Protein AF-A0A556VWB3-F1 (afdb_monomer)

Mean predicted aligned error: 16.36 Å

Organism: Bagarius yarrelli (NCBI:txid175774)

Foldseek 3Di:
DDPDPPDPDPPPPPPLDPPCVDVVPDDDPDDPPPQPPPRPVSPDVVVVPDDPDDDDDDPVVVVPDDPVVCPPVDDDDPPPDDDD

Radius of gyration: 24.27 Å; Cα contacts (8 Å, |Δi|>4): 4; chains: 1; bounding box: 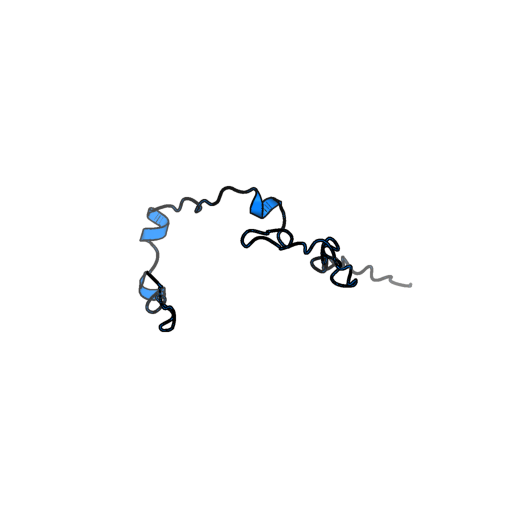56×51×55 Å

Secondary structure (DSSP, 8-state):
-------------------TTS------SS------TT--TTS-HHHHHS---PPP--HHHHHTS-GGGGTT-----TT-----

InterPro domains:
  IPR000961 AGC-kinase, C-terminal [PS51285] (1-84)
  IPR017892 Protein kinase, C-terminal [PF00433] (37-75)

Solvent-accessible surface area (backbone atoms only — not comparable to full-atom values): 6383 Å² total; per-residue (Å²): 138,85,80,80,79,80,75,83,70,84,72,73,76,72,66,83,67,80,70,74,88,68,70,91,81,67,97,67,99,76,76,82,83,72,73,52,101,80,64,56,86,92,50,64,63,74,68,73,69,49,78,96,69,80,81,88,73,61,66,73,62,61,70,71,52,72,69,72,80,55,66,84,66,85,79,76,70,88,84,68,76,80,86,126

Sequence (84 aa):
MVGQLDSPGLREVRAVGFSPQCDVTQTDMSGGCEKTRRDTSNFDKEFTKMAVELTPTDKLFIMNLDQNEFQGFSYTNPEFVIQV

Structure (mmCIF, N/CA/C/O backbone):
data_AF-A0A556VWB3-F1
#
_entry.id  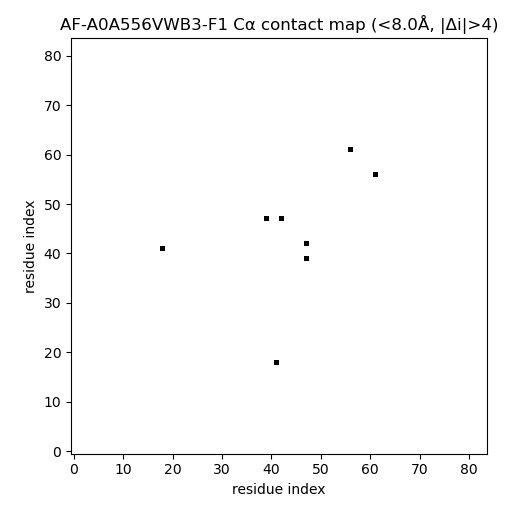 AF-A0A556VWB3-F1
#
loop_
_atom_site.group_PDB
_atom_site.id
_atom_site.type_symbol
_atom_site.label_atom_id
_atom_site.label_alt_id
_atom_site.label_comp_id
_atom_site.label_asym_id
_atom_site.label_entity_id
_atom_site.label_seq_id
_atom_site.pdbx_PDB_ins_code
_atom_site.Cartn_x
_atom_site.Cartn_y
_atom_site.Cartn_z
_atom_site.occupancy
_atom_site.B_iso_or_equiv
_atom_site.auth_seq_id
_atom_site.auth_comp_id
_atom_site.auth_asym_id
_atom_site.auth_atom_id
_atom_site.pdbx_PDB_model_num
ATOM 1 N N . MET A 1 1 ? 42.545 40.920 10.667 1.00 44.47 1 MET A N 1
ATOM 2 C CA . MET A 1 1 ? 41.643 39.931 11.289 1.00 44.47 1 MET A CA 1
ATOM 3 C C . MET A 1 1 ? 40.702 39.456 10.193 1.00 44.47 1 MET A C 1
ATOM 5 O O . MET A 1 1 ? 39.685 40.087 9.952 1.00 44.47 1 MET A O 1
ATOM 9 N N . VAL A 1 2 ? 41.120 38.458 9.412 1.00 42.34 2 VAL A N 1
ATOM 10 C CA . VAL A 1 2 ? 40.254 37.876 8.379 1.00 42.34 2 VAL A CA 1
ATOM 11 C C . VAL A 1 2 ? 39.538 36.723 9.065 1.00 42.34 2 VAL A C 1
ATOM 13 O O . VAL A 1 2 ? 40.149 35.699 9.355 1.00 42.34 2 VAL A O 1
ATOM 16 N N . GLY A 1 3 ? 38.289 36.956 9.457 1.00 43.16 3 GLY A N 1
ATOM 17 C CA . GLY A 1 3 ? 37.424 35.911 9.984 1.00 43.16 3 GLY A CA 1
ATOM 18 C C . GLY A 1 3 ? 36.957 35.050 8.822 1.00 43.16 3 GLY A C 1
ATOM 19 O O . GLY A 1 3 ? 36.034 35.432 8.109 1.00 43.16 3 GLY A O 1
ATOM 20 N N . GLN A 1 4 ? 37.628 33.921 8.612 1.00 47.44 4 GLN A N 1
ATOM 21 C CA . GLN A 1 4 ? 37.153 32.865 7.729 1.00 47.44 4 GLN A CA 1
ATOM 22 C C . GLN A 1 4 ? 35.884 32.283 8.372 1.00 47.44 4 GLN A C 1
ATOM 24 O O . GLN A 1 4 ? 35.956 31.581 9.379 1.00 47.44 4 GLN A O 1
ATOM 29 N N . LEU A 1 5 ? 34.715 32.639 7.841 1.00 45.81 5 LEU A N 1
ATOM 30 C CA . LEU A 1 5 ? 33.455 31.972 8.162 1.00 45.81 5 LEU A CA 1
ATOM 31 C C . LEU A 1 5 ? 33.492 30.585 7.516 1.00 45.81 5 LEU A C 1
ATOM 33 O O . LEU A 1 5 ? 33.114 30.419 6.357 1.00 45.81 5 LEU A O 1
ATOM 37 N N . ASP A 1 6 ? 33.994 29.603 8.261 1.00 44.09 6 ASP A N 1
ATOM 38 C CA . ASP A 1 6 ? 33.860 28.193 7.910 1.00 44.09 6 ASP A CA 1
ATOM 39 C C . ASP A 1 6 ? 32.370 27.832 7.997 1.00 44.09 6 ASP A C 1
ATOM 41 O O . ASP A 1 6 ? 31.790 27.693 9.075 1.00 44.09 6 ASP A O 1
ATOM 45 N N . SER A 1 7 ? 31.708 27.829 6.839 1.00 57.75 7 SER A N 1
ATOM 46 C CA . SER A 1 7 ? 30.290 27.499 6.731 1.00 57.75 7 SER A CA 1
ATOM 47 C C . SER A 1 7 ? 30.133 25.982 6.856 1.00 57.75 7 SER A C 1
ATOM 49 O O . SER A 1 7 ? 30.740 25.248 6.072 1.00 57.75 7 SER A O 1
ATOM 51 N N . PRO A 1 8 ? 29.325 25.484 7.807 1.00 50.44 8 PRO A N 1
ATOM 52 C CA . PRO A 1 8 ? 29.201 24.060 8.038 1.00 50.44 8 PRO A CA 1
ATOM 53 C C . PRO A 1 8 ? 28.408 23.418 6.902 1.00 50.44 8 PRO A C 1
ATOM 55 O O . PRO A 1 8 ? 27.249 23.749 6.666 1.00 50.44 8 PRO A O 1
ATOM 58 N N . GLY A 1 9 ? 29.046 22.454 6.243 1.00 55.41 9 GLY A N 1
ATOM 59 C CA . GLY A 1 9 ? 28.381 21.324 5.611 1.00 55.41 9 GLY A CA 1
ATOM 60 C C . GLY A 1 9 ? 27.317 21.684 4.583 1.00 55.41 9 GLY A C 1
ATOM 61 O O . GLY A 1 9 ? 26.123 21.513 4.838 1.00 55.41 9 GLY A O 1
ATOM 62 N N . LEU A 1 10 ? 27.754 21.995 3.358 1.00 47.19 10 LEU A N 1
ATOM 63 C CA . LEU A 1 10 ? 26.993 21.531 2.202 1.00 47.19 10 LEU A CA 1
ATOM 64 C C . LEU A 1 10 ? 26.949 20.002 2.316 1.00 47.19 10 LEU A C 1
ATOM 66 O O . LEU A 1 10 ? 27.889 19.303 1.939 1.00 47.19 10 LEU A O 1
ATOM 70 N N . ARG A 1 11 ? 25.871 19.473 2.902 1.00 49.75 11 ARG A N 1
ATOM 71 C CA . ARG A 1 11 ? 25.470 18.098 2.638 1.00 49.75 11 ARG A CA 1
ATOM 72 C C . ARG A 1 11 ? 25.259 18.062 1.141 1.00 49.75 11 ARG A C 1
ATOM 74 O O . ARG A 1 11 ? 24.312 18.657 0.637 1.00 49.75 11 ARG A O 1
ATOM 81 N N . GLU A 1 12 ? 26.220 17.458 0.459 1.00 43.19 12 GLU A N 1
ATOM 82 C CA . GLU A 1 12 ? 26.127 17.097 -0.936 1.00 43.19 12 GLU A CA 1
ATOM 83 C C . GLU A 1 12 ? 24.756 16.453 -1.116 1.00 43.19 12 GLU A C 1
ATOM 85 O O . GLU A 1 12 ? 24.482 15.358 -0.616 1.00 43.19 12 GLU A O 1
ATOM 90 N N . VAL A 1 13 ? 23.851 17.193 -1.752 1.00 42.50 13 VAL A N 1
ATOM 91 C CA . VAL A 1 13 ? 22.690 16.599 -2.383 1.00 42.50 13 VAL A CA 1
ATOM 92 C C . VAL A 1 13 ? 23.291 15.666 -3.415 1.00 42.50 13 VAL A C 1
ATOM 94 O O . VAL A 1 13 ? 23.648 16.083 -4.513 1.00 42.50 13 VAL A O 1
ATOM 97 N N . ARG A 1 14 ? 23.507 14.406 -3.026 1.00 45.47 14 ARG A N 1
ATOM 98 C CA . ARG A 1 14 ? 23.740 13.346 -3.989 1.00 45.47 14 ARG A CA 1
ATOM 99 C C . ARG A 1 14 ? 22.514 13.393 -4.879 1.00 45.47 14 ARG A C 1
ATOM 101 O O . ARG A 1 14 ? 21.442 12.935 -4.485 1.00 45.47 14 ARG A O 1
ATOM 108 N N . ALA A 1 15 ? 22.661 14.024 -6.043 1.00 44.59 15 ALA A N 1
ATOM 109 C CA . ALA A 1 15 ? 21.786 13.769 -7.162 1.00 44.59 15 ALA A CA 1
ATOM 110 C C . ALA A 1 15 ? 21.672 12.250 -7.202 1.00 44.59 15 ALA A C 1
ATOM 112 O O . ALA A 1 15 ? 22.702 11.571 -7.176 1.00 44.59 15 ALA A O 1
ATOM 113 N N . VAL A 1 16 ? 20.447 11.731 -7.116 1.00 49.44 16 VAL A N 1
ATOM 114 C CA . VAL A 1 16 ? 20.191 10.304 -7.282 1.00 49.44 16 VAL A CA 1
ATOM 115 C C . VAL A 1 16 ? 20.823 9.968 -8.621 1.00 49.44 16 VAL A C 1
ATOM 117 O O . VAL A 1 16 ? 20.337 10.397 -9.667 1.00 49.44 16 VAL A O 1
ATOM 120 N N . GLY A 1 17 ? 22.018 9.383 -8.554 1.00 44.50 17 GLY A N 1
ATOM 121 C CA . GLY A 1 17 ? 22.872 9.218 -9.706 1.00 44.50 17 GLY A CA 1
ATOM 122 C C . GLY A 1 17 ? 22.086 8.388 -10.690 1.00 44.50 17 GLY A C 1
ATOM 123 O O . GLY A 1 17 ? 21.636 7.293 -10.350 1.00 44.50 17 GLY A O 1
ATOM 124 N N . PHE A 1 18 ? 21.901 8.923 -11.892 1.00 48.12 18 PHE A N 1
ATOM 125 C CA . PHE A 1 18 ? 21.629 8.099 -13.053 1.00 48.12 18 PHE A CA 1
ATOM 126 C C . PHE A 1 18 ? 22.653 6.962 -13.011 1.00 48.12 18 PHE A C 1
ATOM 128 O O . PHE A 1 18 ? 23.848 7.195 -13.193 1.00 48.12 18 PHE A O 1
ATOM 135 N N . SER A 1 19 ? 22.212 5.747 -12.681 1.00 44.50 19 SER A N 1
ATOM 136 C CA . SER A 1 19 ? 23.061 4.578 -12.853 1.00 44.50 19 SER A CA 1
ATOM 137 C C . SER A 1 19 ? 23.348 4.487 -14.351 1.00 44.50 19 SER A C 1
ATOM 139 O O . SER A 1 19 ? 22.401 4.345 -15.126 1.00 44.50 19 SER A O 1
ATOM 141 N N . PRO A 1 20 ? 24.613 4.553 -14.796 1.00 47.53 20 PRO A N 1
ATOM 142 C CA . PRO A 1 20 ? 24.948 4.571 -16.219 1.00 47.53 20 PRO A CA 1
ATOM 143 C C . PRO A 1 20 ? 24.799 3.183 -16.866 1.00 47.53 20 PRO A C 1
ATOM 145 O O . PRO A 1 20 ? 25.317 2.929 -17.943 1.00 47.53 20 PRO A O 1
ATOM 148 N N . GLN A 1 21 ? 24.107 2.239 -16.223 1.00 49.19 21 GLN A N 1
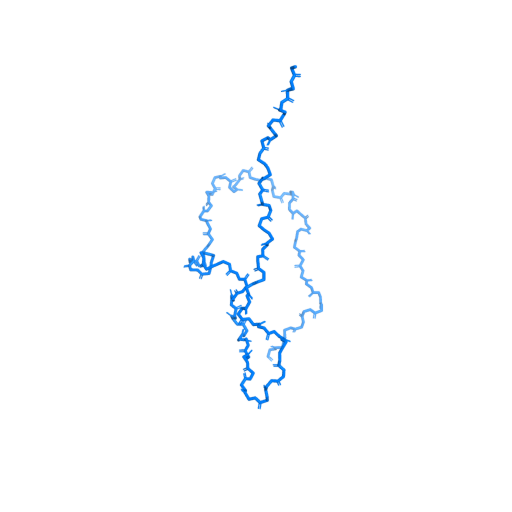ATOM 149 C CA . GLN A 1 21 ? 24.006 0.859 -16.706 1.00 49.19 21 GLN A CA 1
ATOM 150 C C . GLN A 1 21 ? 22.922 0.644 -17.763 1.00 49.19 21 GLN A C 1
ATOM 152 O O . GLN A 1 21 ? 22.707 -0.482 -18.203 1.00 49.19 21 GLN A O 1
ATOM 157 N N . CYS A 1 22 ? 22.292 1.714 -18.242 1.00 48.84 22 CYS A N 1
ATOM 158 C CA . CYS A 1 22 ? 21.622 1.703 -19.534 1.00 48.84 22 CYS A CA 1
ATOM 159 C C . CYS A 1 22 ? 21.959 3.011 -20.246 1.00 48.84 22 CYS A C 1
ATOM 161 O O . CYS A 1 22 ? 21.193 3.969 -20.186 1.00 48.84 22 CYS A O 1
ATOM 163 N N . ASP A 1 23 ? 23.128 3.060 -20.871 1.00 46.00 23 ASP A N 1
ATOM 164 C CA . ASP A 1 23 ? 23.501 4.127 -21.792 1.00 46.00 23 ASP A CA 1
ATOM 165 C C . ASP A 1 23 ? 22.540 4.061 -22.998 1.00 46.00 23 ASP A C 1
ATOM 167 O O . ASP A 1 23 ? 22.689 3.230 -23.891 1.00 46.00 23 ASP A O 1
ATOM 171 N N . VAL A 1 24 ? 21.476 4.874 -23.004 1.00 54.34 24 VAL A N 1
ATOM 172 C CA . VAL A 1 24 ? 20.485 4.935 -24.108 1.00 54.34 24 VAL A CA 1
ATOM 173 C C . VAL A 1 24 ? 21.025 5.781 -25.276 1.00 54.34 24 VAL A C 1
ATOM 175 O O . VAL A 1 24 ? 20.275 6.362 -26.055 1.00 54.34 24 VAL A O 1
ATOM 178 N N . THR A 1 25 ? 22.347 5.873 -25.413 1.00 47.31 25 THR A N 1
ATOM 179 C CA . THR A 1 25 ? 23.020 6.659 -26.449 1.00 47.31 25 THR A CA 1
ATOM 180 C C . THR A 1 25 ? 23.994 5.837 -27.280 1.00 47.31 25 THR A C 1
ATOM 182 O O . THR A 1 25 ? 25.074 6.307 -27.602 1.00 47.31 25 THR A O 1
ATOM 185 N N . GLN A 1 26 ? 23.598 4.644 -27.733 1.00 43.69 26 GLN A N 1
ATOM 186 C CA . GLN A 1 26 ? 24.052 4.182 -29.045 1.00 43.69 26 GLN A CA 1
ATOM 187 C C . GLN A 1 26 ? 23.135 3.104 -29.620 1.00 43.69 26 GLN A C 1
ATOM 189 O O . GLN A 1 26 ? 22.914 2.052 -29.031 1.00 43.69 26 GLN A O 1
ATOM 194 N N . THR A 1 27 ? 22.603 3.385 -30.805 1.00 47.59 27 THR A N 1
ATOM 195 C CA . THR A 1 27 ? 22.007 2.411 -31.714 1.00 47.59 27 THR A CA 1
ATOM 196 C C . THR A 1 27 ? 23.066 1.392 -32.129 1.00 47.59 27 THR A C 1
ATOM 198 O O . THR A 1 27 ? 23.778 1.623 -33.104 1.00 47.59 27 THR A O 1
ATOM 201 N N . ASP A 1 28 ? 23.163 0.278 -31.406 1.00 42.66 28 ASP A N 1
ATOM 202 C CA . ASP A 1 28 ? 23.676 -0.972 -31.962 1.00 42.66 28 ASP A CA 1
ATOM 203 C C . ASP A 1 28 ? 22.521 -1.969 -32.109 1.00 42.66 28 ASP A C 1
ATOM 205 O O . ASP A 1 28 ? 21.763 -2.249 -31.177 1.00 42.66 28 ASP A O 1
ATOM 209 N N . MET A 1 29 ? 22.334 -2.441 -33.338 1.00 53.47 29 MET A N 1
ATOM 210 C CA . MET A 1 29 ? 21.209 -3.260 -33.786 1.00 53.47 29 MET A CA 1
ATOM 211 C C . MET A 1 29 ? 21.393 -4.751 -33.455 1.00 53.47 29 MET A C 1
ATOM 213 O O . MET A 1 29 ? 21.195 -5.603 -34.318 1.00 53.47 29 MET A O 1
ATOM 217 N N . SER A 1 30 ? 21.723 -5.100 -32.209 1.00 50.75 30 SER A N 1
ATOM 218 C CA . SER A 1 30 ? 21.575 -6.481 -31.725 1.00 50.75 30 SER A CA 1
ATOM 219 C C . SER A 1 30 ? 21.605 -6.575 -30.200 1.00 50.75 30 SER A C 1
ATOM 221 O O . SER A 1 30 ? 22.662 -6.496 -29.587 1.00 50.75 30 SER A O 1
ATOM 223 N N . GLY A 1 31 ? 20.438 -6.805 -29.591 1.00 45.16 31 GLY A N 1
ATOM 224 C CA . GLY A 1 31 ? 20.306 -7.102 -28.161 1.00 45.16 31 GLY A CA 1
ATOM 225 C C . GLY A 1 31 ? 19.665 -5.970 -27.369 1.00 45.16 31 GL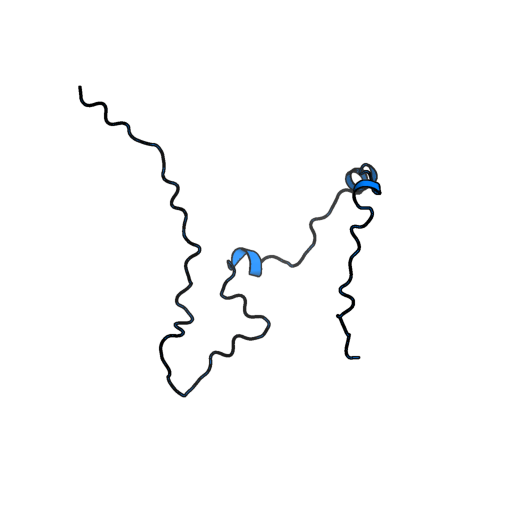Y A 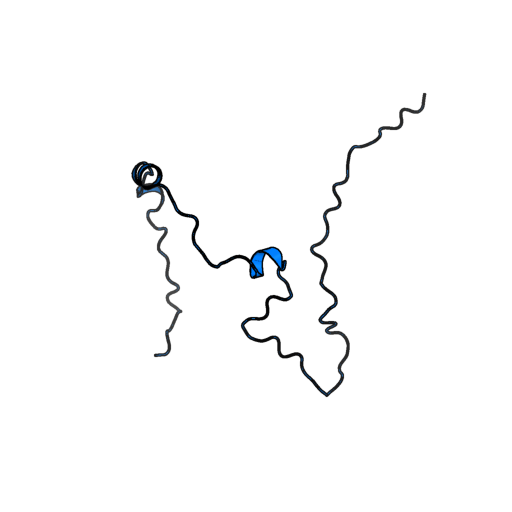C 1
ATOM 226 O O .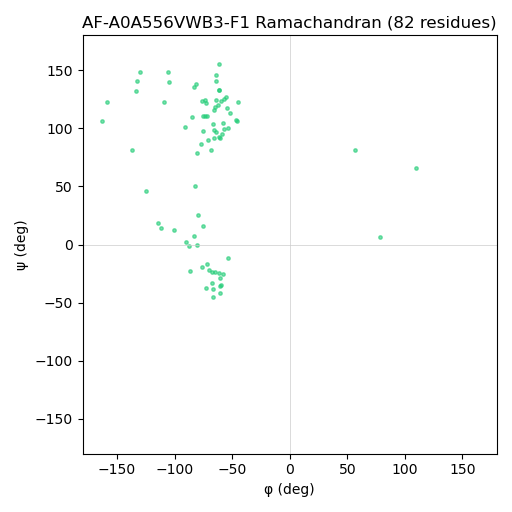 GLY A 1 31 ? 20.300 -5.371 -26.506 1.00 45.16 31 GLY A O 1
ATOM 227 N N . GLY A 1 32 ? 18.389 -5.686 -27.646 1.00 48.06 32 GLY A N 1
ATOM 228 C CA . GLY A 1 32 ? 17.594 -4.831 -26.775 1.00 48.06 32 GLY A CA 1
ATOM 229 C C . GLY A 1 32 ? 17.641 -5.388 -25.355 1.00 48.06 32 GLY A C 1
ATOM 230 O O . GLY A 1 32 ? 17.213 -6.516 -25.113 1.00 48.06 32 GLY A O 1
ATOM 231 N N . CYS A 1 33 ? 18.182 -4.614 -24.416 1.00 49.50 33 CYS A N 1
ATOM 232 C CA . CYS A 1 33 ? 17.984 -4.875 -23.000 1.00 49.50 33 CYS A CA 1
ATOM 233 C C . CY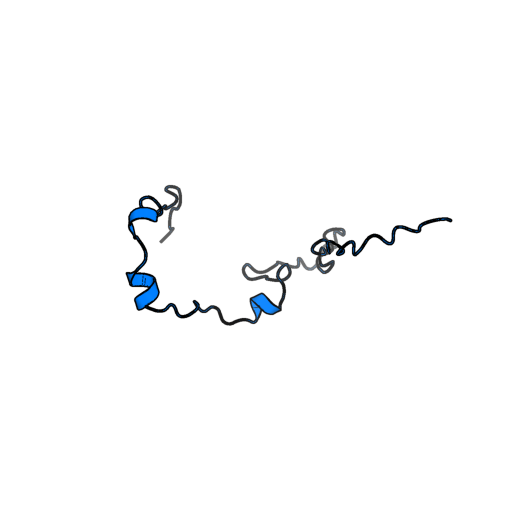S A 1 33 ? 16.507 -4.592 -22.712 1.00 49.50 33 CYS A C 1
ATOM 235 O O . CYS A 1 33 ? 16.128 -3.488 -22.315 1.00 49.50 33 CYS A O 1
ATOM 237 N N . GLU A 1 34 ? 15.652 -5.567 -23.018 1.00 56.94 34 GLU A N 1
ATOM 238 C CA . GLU A 1 34 ? 14.252 -5.544 -22.635 1.00 56.94 34 GLU A CA 1
ATOM 239 C C . GLU A 1 34 ? 14.215 -5.637 -21.117 1.00 56.94 34 GLU A C 1
ATOM 241 O O . GLU A 1 34 ? 14.242 -6.714 -20.515 1.00 56.94 34 GLU A O 1
ATOM 246 N N . LYS A 1 35 ? 14.206 -4.463 -20.483 1.00 72.19 35 LYS A N 1
ATOM 247 C CA . LYS A 1 35 ? 13.924 -4.340 -19.063 1.00 72.19 35 LYS A CA 1
ATOM 248 C C . LYS A 1 35 ? 12.619 -5.078 -18.819 1.00 72.19 35 LYS A C 1
ATOM 250 O O . LYS A 1 35 ? 11.563 -4.716 -19.338 1.00 72.19 35 LYS A O 1
ATOM 255 N N . THR A 1 36 ? 12.719 -6.172 -18.077 1.00 82.44 36 THR A N 1
ATOM 256 C CA . THR A 1 36 ? 11.557 -6.985 -17.741 1.00 82.44 36 THR A CA 1
ATOM 257 C C . THR A 1 36 ? 10.579 -6.122 -16.943 1.00 82.44 36 THR A C 1
ATOM 259 O O . THR A 1 36 ? 10.991 -5.202 -16.241 1.00 82.44 36 THR A O 1
ATOM 262 N N . ARG A 1 37 ? 9.279 -6.448 -16.959 1.00 80.50 37 ARG A N 1
ATOM 263 C CA . ARG A 1 37 ? 8.255 -5.759 -16.137 1.00 80.50 37 ARG A CA 1
ATOM 264 C C . ARG A 1 37 ? 8.572 -5.703 -14.630 1.00 80.50 37 ARG A C 1
ATOM 266 O O . ARG A 1 37 ? 7.881 -5.017 -13.891 1.00 80.50 37 ARG A O 1
ATOM 273 N N . ARG A 1 38 ? 9.573 -6.461 -14.175 1.00 84.31 38 ARG A N 1
ATOM 274 C CA . ARG A 1 38 ? 10.057 -6.544 -12.792 1.00 84.31 38 ARG A CA 1
ATOM 275 C C . ARG A 1 38 ? 11.459 -5.948 -12.613 1.00 84.31 38 ARG A C 1
ATOM 277 O O . ARG A 1 38 ? 12.100 -6.243 -11.615 1.00 84.31 38 ARG A O 1
ATOM 284 N N . ASP A 1 39 ? 11.967 -5.189 -13.583 1.00 87.50 39 ASP A N 1
ATOM 285 C CA . ASP A 1 39 ? 13.278 -4.553 -13.469 1.00 87.50 39 ASP A CA 1
ATOM 286 C C . ASP A 1 39 ? 13.275 -3.522 -12.336 1.00 87.50 39 ASP A C 1
ATOM 288 O O . ASP A 1 39 ? 12.457 -2.603 -12.309 1.00 87.50 39 ASP A O 1
ATOM 292 N N . THR A 1 40 ? 14.210 -3.681 -11.402 1.00 87.12 40 THR A N 1
ATOM 293 C CA . THR A 1 40 ? 14.368 -2.792 -10.247 1.00 87.12 40 THR A CA 1
ATOM 294 C C . THR A 1 40 ? 15.689 -2.025 -10.283 1.00 87.12 40 THR A C 1
ATOM 296 O O . THR A 1 40 ? 16.131 -1.523 -9.255 1.00 87.12 40 THR A O 1
ATOM 299 N N . SER A 1 41 ? 16.335 -1.928 -11.450 1.00 88.12 41 SER A N 1
ATOM 300 C CA . SER A 1 41 ? 17.672 -1.333 -11.613 1.00 88.12 41 SER A CA 1
ATOM 301 C C . SER A 1 41 ? 17.789 0.124 -11.138 1.00 88.12 41 SER A C 1
ATOM 303 O O . SER A 1 41 ? 18.869 0.552 -10.741 1.00 88.12 41 SER A O 1
ATOM 305 N N . ASN A 1 42 ? 16.678 0.868 -11.129 1.00 89.94 42 ASN A N 1
ATOM 306 C CA . ASN A 1 42 ? 16.617 2.261 -10.668 1.00 89.94 42 ASN A CA 1
ATOM 307 C C . ASN A 1 42 ? 16.354 2.413 -9.157 1.00 89.94 42 ASN A C 1
ATOM 309 O O . ASN A 1 42 ? 16.275 3.537 -8.667 1.00 89.94 42 ASN A O 1
ATOM 313 N N . PHE A 1 43 ? 16.184 1.311 -8.422 1.00 89.31 43 PHE A N 1
ATOM 314 C CA . PHE A 1 43 ? 15.929 1.315 -6.982 1.00 89.31 43 PHE A CA 1
ATOM 315 C C . PHE A 1 43 ? 17.177 0.868 -6.214 1.00 89.31 43 PHE A C 1
ATOM 317 O O . PHE A 1 43 ? 17.948 0.034 -6.692 1.00 89.31 43 PHE A O 1
ATOM 324 N N . ASP A 1 44 ? 17.370 1.393 -5.000 1.00 90.50 44 ASP A N 1
ATOM 325 C CA . ASP A 1 44 ? 18.422 0.893 -4.112 1.00 90.50 44 ASP A CA 1
ATOM 326 C C . ASP A 1 44 ? 18.163 -0.589 -3.795 1.00 90.50 44 ASP A C 1
ATOM 328 O O . ASP A 1 44 ? 17.045 -0.997 -3.453 1.00 90.50 44 ASP A O 1
ATOM 332 N N . LYS A 1 45 ? 19.217 -1.401 -3.905 1.00 88.88 45 LYS A N 1
ATOM 333 C CA . LYS A 1 45 ? 19.149 -2.841 -3.678 1.00 88.88 45 LYS A CA 1
ATOM 334 C C . LYS A 1 45 ? 18.699 -3.167 -2.260 1.00 88.88 45 LYS A C 1
ATOM 336 O O . LYS A 1 45 ? 18.061 -4.201 -2.078 1.00 88.88 45 LYS A O 1
ATOM 341 N N . GLU A 1 46 ? 18.980 -2.300 -1.289 1.00 90.56 46 GLU A N 1
ATOM 342 C CA . GLU A 1 46 ? 18.538 -2.496 0.092 1.00 90.56 46 GLU A CA 1
ATOM 343 C C . GLU A 1 46 ? 17.007 -2.553 0.201 1.00 90.56 46 GLU A C 1
ATOM 345 O O . GLU A 1 46 ? 16.494 -3.404 0.920 1.00 90.56 46 GLU A O 1
ATOM 350 N N . PHE A 1 47 ? 16.258 -1.781 -0.598 1.00 87.56 47 PHE A N 1
ATOM 351 C CA . PHE A 1 47 ? 14.792 -1.887 -0.635 1.00 87.56 47 PHE A CA 1
ATOM 352 C C . PHE A 1 47 ? 14.303 -3.151 -1.343 1.00 87.56 47 PHE A C 1
ATOM 354 O O . PHE A 1 47 ? 13.343 -3.772 -0.903 1.00 87.56 47 PHE A O 1
ATOM 361 N N . THR A 1 48 ? 14.977 -3.566 -2.417 1.00 89.62 48 THR A N 1
ATOM 362 C CA . THR A 1 48 ? 14.560 -4.733 -3.222 1.00 89.62 48 THR A CA 1
ATOM 363 C C . THR A 1 48 ? 14.878 -6.084 -2.574 1.00 89.62 48 THR A C 1
ATOM 365 O O . THR A 1 48 ? 14.302 -7.097 -2.960 1.00 89.62 48 THR A O 1
ATOM 368 N N . LYS A 1 49 ? 15.811 -6.112 -1.613 1.00 88.94 49 LYS A N 1
ATOM 369 C CA . LYS A 1 49 ? 16.183 -7.314 -0.851 1.00 88.94 49 LYS A CA 1
ATOM 370 C C . LYS A 1 49 ? 15.304 -7.537 0.377 1.00 88.94 49 LYS A C 1
ATOM 372 O O . LYS A 1 49 ? 15.269 -8.657 0.883 1.00 88.94 49 LYS A O 1
ATOM 377 N N . MET A 1 50 ? 14.668 -6.485 0.894 1.00 88.12 50 MET A N 1
ATOM 378 C CA . MET A 1 50 ? 13.770 -6.608 2.039 1.00 88.12 50 MET A CA 1
ATOM 379 C C . MET A 1 50 ? 12.558 -7.468 1.675 1.00 88.12 50 MET A C 1
ATOM 381 O O . MET A 1 50 ? 12.085 -7.460 0.537 1.00 88.12 50 MET A O 1
ATOM 385 N N . ALA A 1 51 ? 12.060 -8.226 2.651 1.00 88.69 51 ALA A N 1
ATOM 386 C CA . ALA A 1 51 ? 10.836 -8.993 2.478 1.00 88.69 51 ALA A CA 1
ATOM 387 C C . ALA A 1 51 ? 9.649 -8.042 2.254 1.00 88.69 51 ALA A C 1
ATOM 389 O O . ALA A 1 51 ? 9.555 -6.986 2.881 1.00 88.69 51 ALA A O 1
ATOM 390 N N . VAL A 1 52 ? 8.739 -8.421 1.353 1.00 91.38 52 VAL A N 1
ATOM 391 C CA . VAL A 1 52 ? 7.524 -7.649 1.063 1.00 91.38 52 VAL A CA 1
ATOM 392 C C . VAL A 1 52 ? 6.490 -7.953 2.142 1.00 91.38 52 VAL A C 1
ATOM 394 O O . VAL A 1 52 ? 5.589 -8.767 1.951 1.00 91.38 52 VAL A O 1
ATOM 397 N N . GLU A 1 53 ? 6.660 -7.328 3.302 1.00 94.00 53 GLU A N 1
ATOM 398 C CA . GLU A 1 53 ? 5.814 -7.536 4.474 1.00 94.00 53 GLU A CA 1
ATOM 399 C C . GLU A 1 53 ? 5.329 -6.204 5.044 1.00 94.00 53 GLU A C 1
ATOM 401 O O . GLU A 1 53 ? 6.003 -5.176 4.962 1.00 94.00 53 GLU A O 1
ATOM 406 N N . LEU A 1 54 ? 4.129 -6.222 5.621 1.00 91.62 54 LEU A N 1
ATOM 407 C CA . LEU A 1 54 ? 3.600 -5.076 6.349 1.00 91.62 54 LEU A CA 1
ATOM 408 C C . LEU A 1 54 ? 4.148 -5.093 7.771 1.00 91.62 54 LEU A C 1
ATOM 410 O O . LEU A 1 54 ? 4.121 -6.128 8.440 1.00 91.62 54 LEU A O 1
ATOM 414 N N . THR A 1 55 ? 4.584 -3.933 8.255 1.00 91.38 55 THR A N 1
ATOM 415 C CA . THR A 1 55 ? 4.990 -3.779 9.650 1.00 91.38 55 THR A CA 1
ATOM 416 C C . THR A 1 55 ? 3.827 -4.168 10.568 1.00 91.38 55 THR A C 1
ATOM 418 O O . THR A 1 55 ? 2.734 -3.599 10.442 1.00 91.38 55 THR A O 1
ATOM 421 N N . PRO A 1 56 ? 4.025 -5.109 11.508 1.00 93.19 56 PRO A N 1
ATOM 422 C CA . PRO A 1 56 ? 2.999 -5.465 12.474 1.00 93.19 56 PRO A CA 1
ATOM 423 C C . PRO A 1 56 ? 2.535 -4.221 13.232 1.00 93.19 56 PRO A C 1
ATOM 425 O O . PRO A 1 56 ? 3.348 -3.477 13.777 1.00 93.19 56 PRO A O 1
ATOM 428 N N . THR A 1 57 ? 1.227 -3.986 13.252 1.00 93.00 57 THR A N 1
ATOM 429 C CA . THR A 1 57 ? 0.643 -2.835 13.945 1.00 93.00 57 THR A CA 1
ATOM 430 C C . THR A 1 57 ? -0.025 -3.291 15.240 1.00 93.00 57 THR A C 1
ATOM 432 O O . THR A 1 57 ? -0.676 -4.338 15.279 1.00 93.00 57 THR A O 1
ATOM 435 N N . ASP A 1 58 ? 0.128 -2.512 16.309 1.00 93.56 58 ASP A N 1
ATOM 436 C CA . ASP A 1 58 ? -0.508 -2.791 17.594 1.00 93.56 58 ASP A CA 1
ATOM 437 C C . ASP A 1 58 ? -2.013 -2.479 17.535 1.00 93.56 58 ASP A C 1
ATOM 439 O O . ASP A 1 58 ? -2.439 -1.367 17.211 1.00 93.56 58 ASP A O 1
ATOM 443 N N . LYS A 1 59 ? -2.833 -3.479 17.877 1.00 89.25 59 LYS A N 1
ATOM 444 C CA . LYS A 1 59 ? -4.297 -3.385 17.861 1.00 89.25 59 LYS A CA 1
ATOM 445 C C . LYS A 1 59 ? -4.809 -2.291 18.791 1.00 89.25 59 LYS A C 1
ATOM 447 O O . LYS A 1 59 ? -5.800 -1.649 18.462 1.00 89.25 59 LYS A O 1
ATOM 452 N N . LEU A 1 60 ? -4.151 -2.068 19.931 1.00 90.62 60 LEU A N 1
ATOM 453 C CA . LEU A 1 60 ? -4.544 -1.018 20.870 1.00 90.62 60 LEU A CA 1
ATOM 454 C C . LEU A 1 60 ? -4.329 0.367 20.261 1.00 90.62 60 LEU A C 1
ATOM 456 O O . LEU A 1 60 ? -5.170 1.243 20.433 1.00 90.62 60 LEU A O 1
ATOM 460 N N . PHE A 1 61 ? -3.247 0.559 19.507 1.00 84.69 61 PHE A N 1
ATOM 461 C CA . PHE A 1 61 ? -3.011 1.815 18.799 1.00 84.69 61 PHE A CA 1
ATOM 462 C C . PHE A 1 61 ? -4.052 2.032 17.706 1.00 84.69 61 PHE A C 1
ATOM 464 O O . PHE A 1 61 ? -4.635 3.107 17.652 1.00 84.69 61 PHE A O 1
ATOM 471 N N . ILE A 1 62 ? -4.358 1.004 16.907 1.00 90.69 62 ILE A N 1
ATOM 472 C CA . ILE A 1 62 ? -5.366 1.095 15.838 1.00 90.69 62 ILE A CA 1
ATOM 473 C C . ILE A 1 62 ? -6.756 1.435 16.393 1.00 90.69 62 ILE A C 1
ATOM 475 O O . ILE A 1 62 ? -7.467 2.245 15.806 1.00 90.69 62 ILE A O 1
ATOM 479 N N . MET A 1 63 ? -7.153 0.833 17.519 1.00 91.38 63 MET A N 1
ATOM 480 C CA . MET A 1 63 ? -8.474 1.061 18.122 1.00 91.38 63 MET A CA 1
ATOM 481 C C . MET A 1 63 ? -8.659 2.474 18.682 1.00 91.38 63 MET A C 1
ATOM 483 O O . MET A 1 63 ? -9.793 2.921 18.813 1.00 91.38 63 MET A O 1
ATOM 487 N N . ASN A 1 64 ? -7.567 3.161 19.018 1.00 89.62 64 ASN A N 1
ATOM 488 C CA . ASN A 1 64 ? -7.607 4.521 19.552 1.00 89.62 64 ASN A CA 1
ATOM 489 C C . ASN A 1 64 ? -7.537 5.603 18.458 1.00 89.62 64 ASN A C 1
ATOM 491 O O . ASN A 1 64 ? -7.508 6.787 18.786 1.00 89.62 64 ASN A O 1
ATOM 495 N N . LEU A 1 65 ? -7.500 5.221 17.177 1.00 91.12 65 LEU A N 1
ATOM 496 C CA . LEU A 1 65 ? -7.556 6.162 16.057 1.00 91.12 65 LEU A CA 1
ATOM 497 C C . LEU A 1 65 ? -9.006 6.566 15.767 1.00 91.12 65 LEU A C 1
ATOM 499 O O . LEU A 1 65 ? -9.900 5.717 15.737 1.00 91.12 65 LEU A O 1
ATOM 503 N N . ASP A 1 66 ? -9.236 7.852 15.494 1.00 93.44 66 ASP A N 1
ATOM 504 C CA . ASP A 1 66 ? -10.525 8.312 14.979 1.00 93.44 66 ASP A CA 1
ATOM 505 C C . ASP A 1 66 ? -10.671 7.902 13.510 1.00 93.44 66 ASP A C 1
ATOM 507 O O . ASP A 1 66 ? -9.994 8.419 12.623 1.00 93.44 66 ASP A O 1
ATOM 511 N N . GLN A 1 67 ? -11.578 6.964 13.239 1.00 90.56 67 GLN A N 1
ATOM 512 C CA . GLN A 1 67 ? -11.814 6.483 11.878 1.00 90.56 67 GLN A CA 1
ATOM 513 C C . GLN A 1 67 ? -12.522 7.505 10.987 1.00 90.56 67 GLN A C 1
ATOM 515 O O . GLN A 1 67 ? -12.488 7.375 9.762 1.00 90.56 67 GLN A O 1
ATOM 520 N N . ASN A 1 68 ? -13.152 8.532 11.567 1.00 93.44 68 ASN A N 1
ATOM 521 C CA . ASN A 1 68 ? -13.833 9.544 10.769 1.00 93.44 68 ASN A CA 1
ATOM 522 C C . ASN A 1 68 ? -12.859 10.443 10.001 1.00 93.44 68 ASN A C 1
ATOM 524 O O . ASN A 1 68 ? -13.242 10.990 8.969 1.00 93.44 68 ASN A O 1
ATOM 528 N N . GLU A 1 69 ? -11.601 10.540 10.442 1.00 93.88 69 GLU A N 1
ATOM 529 C CA . GLU A 1 69 ? -10.547 11.280 9.738 1.00 93.88 69 GLU A CA 1
ATOM 530 C C . GLU A 1 69 ? -10.274 10.710 8.333 1.00 93.88 69 GLU A C 1
ATOM 532 O O . GLU A 1 69 ? -9.861 11.434 7.430 1.00 93.88 69 GLU A O 1
ATOM 537 N N . PHE A 1 70 ? -10.584 9.430 8.111 1.00 94.31 70 PHE A N 1
ATOM 538 C CA . PHE A 1 70 ? -10.373 8.738 6.838 1.00 94.31 70 PHE A CA 1
ATOM 539 C C . PHE A 1 70 ? -11.653 8.615 5.993 1.00 94.31 70 PHE A C 1
ATOM 541 O O . PHE A 1 70 ? -11.683 7.870 5.006 1.00 94.31 70 PHE A O 1
ATOM 548 N N . GLN A 1 71 ? -12.732 9.329 6.341 1.00 94.38 71 GLN A N 1
ATOM 549 C CA . GLN A 1 71 ? -13.934 9.353 5.505 1.00 94.38 71 GLN A CA 1
ATOM 550 C C . GLN A 1 71 ? -13.625 9.934 4.120 1.00 94.38 71 GLN A C 1
ATOM 552 O O . GLN A 1 71 ? -12.977 10.966 3.980 1.00 94.38 71 GLN A O 1
ATOM 557 N N . GLY A 1 72 ? -14.102 9.258 3.073 1.00 94.19 72 GLY A N 1
ATOM 558 C CA . GLY A 1 72 ? -13.823 9.648 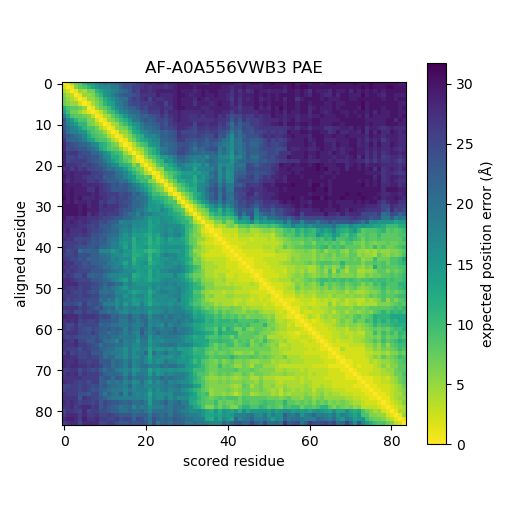1.688 1.00 94.19 72 GLY A CA 1
ATOM 559 C C . GLY A 1 72 ? -12.435 9.247 1.175 1.00 94.19 72 GLY A C 1
ATOM 560 O O . GLY A 1 72 ? -12.099 9.598 0.049 1.00 94.19 72 GLY A O 1
ATOM 561 N N . PHE A 1 73 ? -11.644 8.486 1.944 1.00 96.56 73 PHE A N 1
ATOM 562 C CA . PHE A 1 73 ? -10.338 7.987 1.493 1.00 96.56 73 PHE A CA 1
ATOM 563 C C . PHE A 1 73 ? -10.446 6.955 0.358 1.00 96.56 73 PHE A C 1
ATOM 565 O O . PHE A 1 73 ? -9.584 6.885 -0.518 1.00 96.56 73 PHE A O 1
ATOM 572 N N . SER A 1 74 ? -11.509 6.146 0.360 1.00 95.25 74 SER A N 1
ATOM 573 C CA . SER A 1 74 ? -11.715 5.103 -0.645 1.00 95.25 74 SER A CA 1
ATOM 574 C C . SER A 1 74 ? -11.931 5.701 -2.035 1.00 95.25 74 SER A C 1
ATOM 576 O O . SER A 1 74 ? -12.945 6.346 -2.296 1.00 95.25 74 SER A O 1
ATOM 578 N N . TYR A 1 75 ? -11.007 5.411 -2.948 1.00 95.06 75 TYR A N 1
ATOM 579 C CA . TYR A 1 75 ? -11.096 5.760 -4.361 1.00 95.06 75 TYR A CA 1
ATOM 580 C C . TYR A 1 75 ? -10.753 4.543 -5.220 1.00 95.06 75 TYR A C 1
ATOM 582 O O . TYR A 1 75 ? -9.843 3.771 -4.918 1.00 95.06 75 TYR A O 1
ATOM 590 N N . THR A 1 76 ? -11.480 4.365 -6.315 1.00 93.88 76 THR A N 1
ATOM 591 C CA . THR A 1 76 ? -11.138 3.411 -7.372 1.00 93.88 76 THR A CA 1
ATOM 592 C C . THR A 1 76 ? -11.283 4.136 -8.695 1.00 93.88 76 THR A C 1
ATOM 594 O O . THR A 1 76 ? -12.278 4.827 -8.911 1.00 93.88 76 THR A O 1
ATOM 597 N N . ASN A 1 77 ? -10.283 4.010 -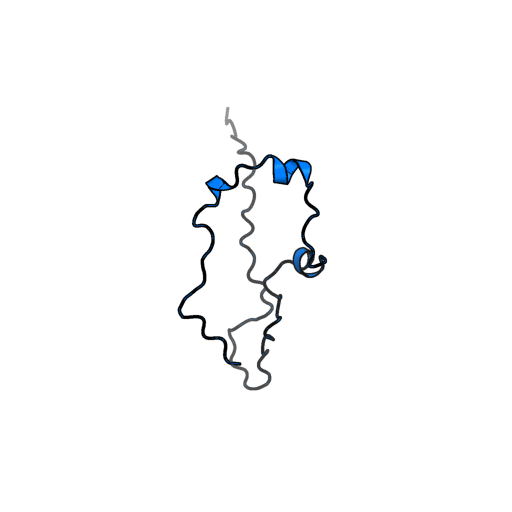9.568 1.00 92.25 77 ASN A N 1
ATOM 598 C CA . ASN A 1 77 ? -10.331 4.636 -10.882 1.00 92.25 77 ASN A CA 1
ATOM 599 C C . ASN A 1 77 ? -11.480 4.014 -11.707 1.00 92.25 77 ASN A C 1
ATOM 601 O O . ASN A 1 77 ? -11.422 2.811 -11.964 1.00 92.25 77 ASN A O 1
ATOM 605 N N . PRO A 1 78 ? -12.501 4.788 -12.129 1.00 90.75 78 PRO A N 1
ATOM 606 C CA . PRO A 1 78 ? -13.631 4.258 -12.897 1.00 90.75 78 PRO A CA 1
ATOM 607 C C . PRO A 1 78 ? -13.228 3.730 -14.282 1.00 90.75 78 PRO A C 1
ATOM 609 O O . PRO A 1 78 ? -13.898 2.852 -14.813 1.00 90.75 78 PRO A O 1
ATOM 612 N N . GLU A 1 79 ? -12.108 4.201 -14.836 1.00 92.88 79 GLU A N 1
ATOM 613 C CA . GLU A 1 79 ? -11.568 3.738 -16.122 1.00 92.88 79 GLU A CA 1
ATOM 614 C C . GLU A 1 79 ? -10.782 2.421 -15.997 1.00 92.88 79 GLU A C 1
ATOM 616 O O . GLU A 1 79 ? -10.244 1.903 -16.979 1.00 92.88 79 GLU A O 1
ATOM 621 N N . PHE A 1 80 ? -10.663 1.864 -14.788 1.00 90.38 80 PHE A N 1
ATOM 622 C CA . PHE A 1 80 ? -9.955 0.610 -14.565 1.00 90.38 80 PHE A CA 1
ATOM 623 C C . PHE A 1 80 ? -10.815 -0.587 -14.994 1.00 90.38 80 PHE A C 1
ATOM 625 O O . PHE A 1 80 ? -11.525 -1.198 -14.195 1.00 90.38 80 PHE A O 1
ATOM 632 N N . VAL A 1 81 ? -10.736 -0.933 -16.280 1.00 84.44 81 VAL A N 1
ATOM 633 C CA . VAL A 1 81 ? -11.398 -2.114 -16.847 1.00 84.44 81 VAL A CA 1
ATOM 634 C C . VAL A 1 81 ? -10.511 -3.343 -16.647 1.00 84.44 81 VAL A C 1
ATOM 636 O O . VAL A 1 81 ? -9.474 -3.493 -17.295 1.00 84.44 81 VAL A O 1
ATOM 639 N N . ILE A 1 82 ? -10.929 -4.246 -15.759 1.00 84.50 82 ILE A N 1
ATOM 640 C CA . ILE A 1 82 ? -10.293 -5.558 -15.605 1.00 84.50 82 ILE A CA 1
ATOM 641 C C . ILE A 1 82 ? -10.733 -6.419 -16.790 1.00 84.50 82 ILE A C 1
ATOM 643 O O . ILE A 1 82 ? -11.898 -6.800 -16.888 1.00 84.50 82 ILE A O 1
ATOM 647 N N . GLN A 1 83 ? -9.808 -6.716 -17.701 1.00 69.38 83 GLN A N 1
ATOM 648 C CA . GLN A 1 83 ? -10.017 -7.772 -18.688 1.00 69.38 83 GLN A CA 1
ATOM 649 C C . GLN A 1 83 ? -9.925 -9.114 -17.956 1.00 69.38 83 GLN A C 1
ATOM 651 O O . GLN A 1 83 ? -8.857 -9.463 -17.448 1.00 69.38 83 GLN A O 1
ATOM 656 N N . VAL A 1 84 ? -11.063 -9.801 -17.841 1.00 59.06 84 VAL A N 1
ATOM 657 C CA . VAL A 1 84 ? -11.178 -11.161 -17.290 1.00 59.06 84 VAL A CA 1
ATOM 658 C C . VAL A 1 84 ? -10.999 -12.215 -18.369 1.00 59.06 84 VAL A C 1
ATOM 660 O O . VAL A 1 84 ? -11.434 -11.963 -19.516 1.00 59.06 84 VAL A O 1
#

pLDDT: mean 72.26, std 21.07, range [42.34, 96.56]